Protein AF-A0A1U7VCH8-F1 (afdb_monomer_lite)

Secondary structure (DSSP, 8-state):
--TTS-HHHHHHHHHHHTT-S--HHHHHHTT-----B-TTT-S--B--HHIIIII-HHHHHHHHHHHHHTT-------HHHH--

InterPro domains:
  IPR026960 Reverse transcriptase zinc-binding domain [PF13966] (5-63)

Sequence (84 aa):
MIRGLIPRHSFILWMTVQKRLAITDSLLSWGIQVPYACVLCSTGAAETHIHLFFKCSYSKDIWGKLLKWINISKQLHHWEEEVV

pLDDT: mean 70.66, std 10.06, range [43.94, 85.5]

Foldseek 3Di:
DDPDDDVVRVVQVVCLLVLNNPWPVNCVVVVNPDQQADPQQPPSHGTGSQCVCPVRPNNVVVVVVVCVVVVHPDDDDGSVVVND

Organism: Nicotiana sylvestris (NCBI:txid4096)

Structure (mmCIF, N/CA/C/O backbone):
data_AF-A0A1U7VCH8-F1
#
_entry.id   AF-A0A1U7VCH8-F1
#
loop_
_atom_site.group_PDB
_atom_site.id
_atom_site.type_symbol
_atom_site.label_atom_id
_atom_site.label_alt_id
_atom_site.label_comp_id
_atom_site.label_asym_id
_atom_site.label_entity_id
_atom_site.label_seq_id
_atom_site.pdbx_PDB_ins_code
_atom_site.Cartn_x
_atom_site.Cartn_y
_atom_site.Cartn_z
_atom_site.occupancy
_atom_site.B_iso_or_equiv
_atom_site.auth_seq_id
_atom_site.auth_comp_id
_atom_site.auth_asym_id
_atom_site.auth_atom_id
_atom_site.pdbx_PDB_model_num
ATOM 1 N N . MET A 1 1 ? -23.760 1.962 -0.339 1.00 43.94 1 MET A N 1
ATOM 2 C CA . MET A 1 1 ? -23.364 2.758 -1.524 1.00 43.94 1 MET A CA 1
ATOM 3 C C . MET A 1 1 ? -22.509 3.925 -1.040 1.00 43.94 1 MET A C 1
ATOM 5 O O . MET A 1 1 ? -23.049 4.877 -0.495 1.00 43.94 1 MET A O 1
ATOM 9 N N . ILE A 1 2 ? -21.181 3.801 -1.114 1.00 51.78 2 ILE A N 1
ATOM 10 C CA . ILE A 1 2 ? -20.238 4.770 -0.531 1.00 51.78 2 ILE A CA 1
ATOM 11 C C . ILE A 1 2 ? -20.148 5.979 -1.475 1.00 51.78 2 ILE A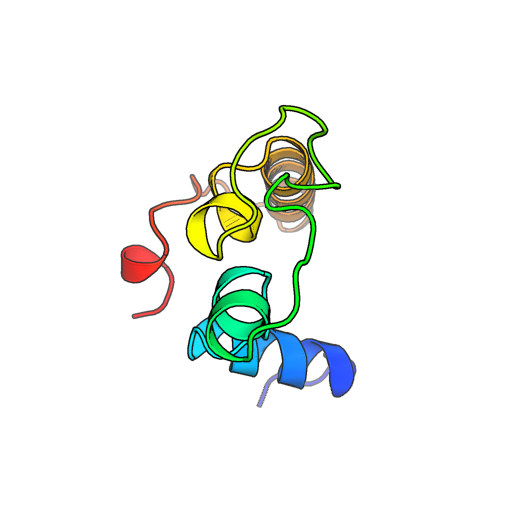 C 1
ATOM 13 O O . ILE A 1 2 ? -19.503 5.918 -2.519 1.00 51.78 2 ILE A O 1
ATOM 17 N N . ARG A 1 3 ? -20.874 7.053 -1.148 1.00 47.44 3 ARG A N 1
ATOM 18 C CA . ARG A 1 3 ? -20.882 8.325 -1.886 1.00 47.44 3 ARG A CA 1
ATOM 19 C C . ARG A 1 3 ? -19.612 9.112 -1.538 1.00 47.44 3 ARG A C 1
ATOM 21 O O . ARG A 1 3 ? -19.431 9.452 -0.377 1.00 47.44 3 ARG A O 1
ATOM 28 N N . GLY A 1 4 ? -18.754 9.399 -2.522 1.00 56.66 4 GLY A N 1
ATOM 29 C CA . GLY A 1 4 ? -17.604 10.308 -2.352 1.00 56.66 4 GLY A CA 1
ATOM 30 C C . GLY A 1 4 ? -16.256 9.805 -2.875 1.00 56.66 4 GLY A C 1
ATOM 31 O O . GLY A 1 4 ? -15.307 10.580 -2.935 1.00 56.66 4 GLY A O 1
ATOM 32 N N . LEU A 1 5 ? -16.147 8.545 -3.299 1.00 58.03 5 LEU A N 1
ATOM 33 C CA . LEU A 1 5 ? -14.938 8.073 -3.973 1.00 58.03 5 LEU A CA 1
ATOM 34 C C . LEU A 1 5 ? -14.989 8.480 -5.447 1.00 58.03 5 LEU A C 1
ATOM 36 O O . LEU A 1 5 ? -15.947 8.166 -6.154 1.00 58.03 5 LEU A O 1
ATOM 40 N N . ILE A 1 6 ? -13.950 9.176 -5.918 1.00 72.25 6 ILE A N 1
ATOM 41 C CA . ILE A 1 6 ? -13.748 9.423 -7.350 1.00 72.25 6 ILE A CA 1
ATOM 42 C C . ILE A 1 6 ? -13.831 8.050 -8.040 1.00 72.25 6 ILE A C 1
ATOM 44 O O . ILE A 1 6 ? -13.114 7.141 -7.610 1.00 72.25 6 ILE A O 1
ATOM 48 N N . PRO A 1 7 ? -14.656 7.864 -9.087 1.00 70.88 7 PRO A N 1
ATOM 49 C CA . PRO A 1 7 ? -14.903 6.549 -9.692 1.00 70.88 7 PRO A CA 1
ATOM 50 C C . PRO A 1 7 ? -13.620 5.791 -10.050 1.00 70.88 7 PRO A C 1
ATOM 52 O O . PRO A 1 7 ? -13.541 4.574 -9.906 1.00 70.88 7 PRO A O 1
ATOM 55 N N . ARG A 1 8 ? -12.574 6.533 -10.432 1.00 70.06 8 ARG A N 1
ATOM 56 C CA . ARG A 1 8 ? -11.229 6.011 -10.677 1.00 70.06 8 ARG A CA 1
ATOM 57 C C . ARG A 1 8 ? -10.613 5.344 -9.439 1.00 70.06 8 ARG A C 1
ATOM 59 O O . ARG A 1 8 ? -10.067 4.256 -9.565 1.00 70.06 8 ARG A O 1
ATOM 66 N N . HIS A 1 9 ? -10.707 5.950 -8.256 1.00 71.44 9 HIS A N 1
ATOM 67 C CA . HIS A 1 9 ? -10.188 5.364 -7.016 1.00 71.44 9 HIS A CA 1
ATOM 68 C C . HIS A 1 9 ? -11.004 4.151 -6.569 1.00 71.44 9 HIS A C 1
ATOM 70 O O . HIS A 1 9 ? -10.411 3.168 -6.141 1.00 71.44 9 HIS A O 1
ATOM 76 N N . SER A 1 10 ? -12.333 4.169 -6.729 1.00 73.06 10 SER A N 1
ATOM 77 C CA . SER A 1 10 ? -13.166 2.982 -6.478 1.00 73.06 10 SER A CA 1
ATOM 78 C C . SER A 1 10 ? -12.821 1.828 -7.411 1.00 73.06 10 SER A C 1
ATOM 80 O O . SER A 1 10 ? -12.746 0.690 -6.963 1.00 73.06 10 SER A O 1
ATOM 82 N N . PHE A 1 11 ? -12.582 2.113 -8.693 1.00 73.38 11 PHE A N 1
ATOM 83 C CA . PHE A 1 11 ? -12.184 1.102 -9.667 1.0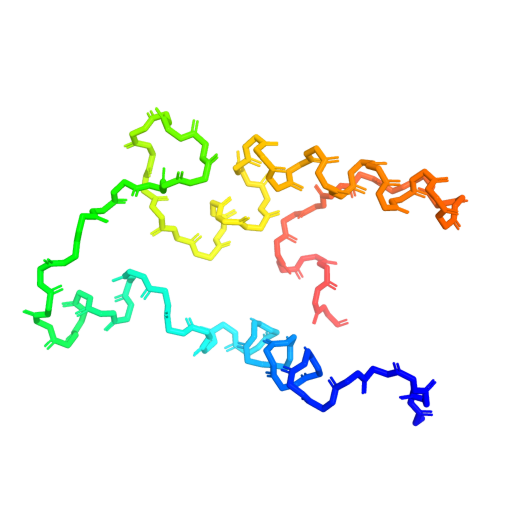0 73.38 11 PHE A CA 1
ATOM 84 C C . PHE A 1 11 ? -10.802 0.522 -9.353 1.00 73.38 11 PHE A C 1
ATOM 86 O O . PHE A 1 11 ? -10.636 -0.694 -9.371 1.00 73.38 11 PHE A O 1
ATOM 93 N N . ILE A 1 12 ? -9.830 1.373 -9.003 1.00 73.56 12 ILE A N 1
ATOM 94 C CA . ILE A 1 12 ? -8.500 0.930 -8.565 1.00 73.56 12 ILE A CA 1
ATOM 95 C C . ILE A 1 12 ? -8.621 0.073 -7.307 1.00 73.56 12 ILE A C 1
ATOM 97 O O . ILE A 1 12 ? -8.098 -1.030 -7.297 1.00 73.56 12 ILE A O 1
ATOM 101 N N . LEU A 1 13 ? -9.358 0.525 -6.288 1.00 72.75 13 LEU A N 1
ATOM 102 C CA . LEU A 1 13 ? -9.565 -0.230 -5.052 1.00 72.75 13 LEU A CA 1
ATOM 103 C C . LEU A 1 13 ? 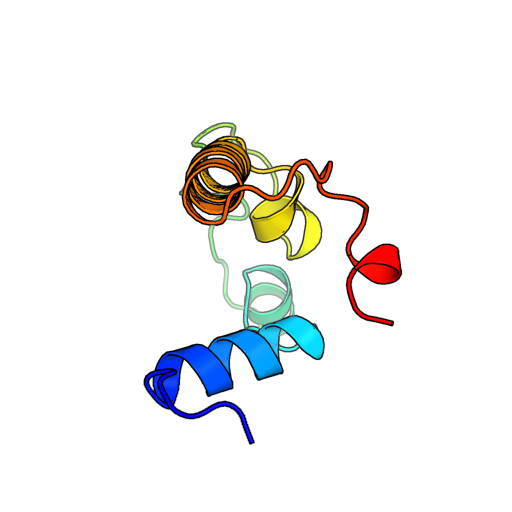-10.219 -1.589 -5.324 1.00 72.75 13 LEU A C 1
ATOM 105 O O . LEU A 1 13 ? -9.768 -2.598 -4.795 1.00 72.75 13 LEU A O 1
ATOM 109 N N . TRP A 1 14 ? -11.241 -1.629 -6.178 1.00 74.62 14 TRP A N 1
ATOM 110 C CA . TRP A 1 14 ? -11.906 -2.867 -6.580 1.00 74.62 14 TRP A CA 1
ATOM 111 C C . TRP A 1 14 ? -10.959 -3.821 -7.321 1.00 74.62 14 TRP A C 1
ATOM 113 O O . TRP A 1 14 ? -10.911 -5.010 -7.012 1.00 74.62 14 TRP A O 1
ATOM 123 N N . MET A 1 15 ? -10.150 -3.306 -8.249 1.00 71.44 15 MET A N 1
ATOM 124 C CA . MET A 1 15 ? -9.111 -4.082 -8.932 1.00 71.44 15 MET A CA 1
ATOM 125 C C . MET A 1 15 ? -8.050 -4.595 -7.957 1.00 71.44 15 MET A C 1
ATOM 127 O O . MET A 1 15 ? -7.607 -5.737 -8.089 1.00 71.44 15 MET A O 1
ATOM 131 N N . THR A 1 16 ? -7.662 -3.788 -6.967 1.00 72.12 16 THR A N 1
ATOM 132 C CA . THR A 1 16 ? -6.750 -4.211 -5.906 1.00 72.12 16 THR A CA 1
ATOM 133 C C . THR A 1 16 ? -7.365 -5.345 -5.104 1.00 72.12 16 THR A C 1
ATOM 135 O O . THR A 1 16 ? -6.731 -6.386 -5.020 1.00 72.12 16 THR A O 1
ATOM 138 N N . VAL A 1 17 ? -8.607 -5.191 -4.613 1.00 71.56 17 VAL A N 1
ATOM 139 C CA . VAL A 1 17 ? -9.379 -6.210 -3.864 1.00 71.56 17 VAL A CA 1
ATOM 140 C C . VAL A 1 17 ? -9.401 -7.554 -4.598 1.00 71.56 17 VAL A C 1
ATOM 142 O O . VAL A 1 17 ? -9.199 -8.607 -4.001 1.00 71.56 17 VAL A O 1
ATOM 145 N N . GLN A 1 18 ? -9.557 -7.519 -5.918 1.00 69.81 18 GLN A N 1
ATOM 146 C CA . GLN A 1 18 ? -9.574 -8.711 -6.764 1.00 69.81 18 GLN A CA 1
ATOM 147 C C . GLN A 1 18 ? -8.175 -9.290 -7.062 1.00 69.81 18 GLN A C 1
ATOM 149 O O . GLN A 1 18 ? -8.069 -10.238 -7.833 1.00 69.81 18 GLN A O 1
ATOM 154 N N . LYS A 1 19 ? -7.089 -8.721 -6.513 1.00 67.56 19 LYS A N 1
ATOM 155 C CA . LYS A 1 19 ? -5.687 -9.001 -6.893 1.00 67.56 19 LYS A CA 1
ATOM 156 C C . LYS A 1 19 ? -5.436 -8.835 -8.408 1.00 67.56 19 LYS A C 1
ATOM 158 O O . LYS A 1 19 ? -4.501 -9.402 -8.960 1.00 67.56 19 LYS A O 1
ATOM 163 N N . ARG A 1 20 ? -6.274 -8.047 -9.096 1.00 66.69 20 ARG A N 1
ATOM 164 C CA . ARG A 1 20 ? -6.242 -7.820 -10.555 1.00 66.69 20 ARG A CA 1
ATOM 165 C C . ARG A 1 20 ? -5.586 -6.505 -10.952 1.00 66.69 20 ARG A C 1
ATOM 167 O O . ARG A 1 20 ? -5.516 -6.206 -12.142 1.00 66.69 20 ARG A O 1
ATOM 174 N N . LEU A 1 21 ? -5.130 -5.698 -9.991 1.00 66.06 21 LEU A N 1
ATOM 175 C CA . LEU A 1 21 ? -4.336 -4.514 -10.306 1.00 66.06 21 LEU A CA 1
ATOM 176 C C . LEU A 1 21 ? -3.090 -4.976 -11.071 1.00 66.06 21 LEU A C 1
ATOM 178 O O . LEU A 1 21 ? -2.344 -5.815 -10.564 1.00 66.06 21 LEU A O 1
ATOM 182 N N . ALA A 1 22 ? -2.916 -4.472 -12.293 1.00 58.44 22 ALA A N 1
ATOM 183 C CA . ALA A 1 22 ? -1.795 -4.808 -13.159 1.00 58.44 22 ALA A CA 1
ATOM 184 C C . ALA A 1 22 ? -0.504 -4.220 -12.573 1.00 58.44 22 ALA A C 1
ATOM 186 O O . ALA A 1 22 ? -0.096 -3.113 -12.909 1.00 58.44 22 ALA A O 1
ATOM 187 N N . ILE A 1 23 ? 0.079 -4.952 -11.631 1.00 65.94 23 ILE A N 1
ATOM 188 C CA . ILE A 1 23 ? 1.401 -4.707 -11.057 1.00 65.94 23 ILE A CA 1
ATOM 189 C C . ILE A 1 23 ? 2.424 -5.492 -11.897 1.00 65.94 23 ILE A C 1
ATOM 191 O O . ILE A 1 23 ? 2.042 -6.336 -12.714 1.00 65.94 23 ILE A O 1
ATOM 195 N N . THR A 1 24 ? 3.711 -5.209 -11.727 1.00 56.81 24 THR A N 1
ATOM 196 C CA . THR A 1 24 ? 4.872 -5.918 -12.307 1.00 56.81 24 THR A CA 1
ATOM 197 C C . THR A 1 24 ? 4.682 -7.428 -12.491 1.00 56.81 24 THR A C 1
ATOM 199 O O . THR A 1 24 ? 5.027 -7.924 -13.556 1.00 56.81 24 THR A O 1
ATOM 202 N N . ASP A 1 25 ? 4.058 -8.157 -11.558 1.00 56.97 25 ASP A N 1
ATOM 203 C CA . ASP A 1 25 ? 3.749 -9.595 -11.712 1.00 56.97 25 ASP A CA 1
ATOM 204 C C . ASP A 1 25 ? 2.885 -9.923 -12.952 1.00 56.97 25 ASP A C 1
ATOM 206 O O . ASP A 1 25 ? 3.102 -10.922 -13.638 1.00 56.97 25 ASP A O 1
ATOM 210 N N . SER A 1 26 ? 1.905 -9.073 -13.277 1.00 58.06 26 SER A N 1
ATOM 211 C CA . SER A 1 26 ? 1.053 -9.229 -14.468 1.00 58.06 26 SER A CA 1
ATOM 212 C C . SER A 1 26 ? 1.749 -8.758 -15.745 1.00 58.06 26 SER A C 1
ATOM 214 O O . SER A 1 26 ? 1.573 -9.370 -16.793 1.00 58.06 26 SER A O 1
ATOM 216 N N . LEU A 1 27 ? 2.565 -7.700 -15.668 1.00 60.41 27 LEU A N 1
ATOM 217 C CA . LEU A 1 27 ? 3.364 -7.234 -16.810 1.00 60.41 27 LEU A CA 1
ATOM 218 C C . LEU A 1 27 ? 4.442 -8.260 -17.198 1.00 60.41 27 LEU A C 1
ATOM 220 O O . LEU A 1 27 ? 4.661 -8.495 -18.385 1.00 60.41 27 LEU A O 1
ATOM 224 N N . LEU A 1 28 ? 5.040 -8.931 -16.210 1.00 59.06 28 LEU A N 1
ATOM 225 C CA . LEU A 1 28 ? 5.990 -10.022 -16.418 1.00 59.06 28 LEU A CA 1
ATOM 226 C C . LEU A 1 28 ? 5.329 -11.249 -17.054 1.00 59.06 28 LEU A C 1
ATOM 228 O O . LEU A 1 28 ? 5.909 -11.829 -17.971 1.00 59.06 28 LEU A O 1
ATOM 232 N N . SER A 1 29 ? 4.108 -11.619 -16.643 1.00 58.75 29 SER A N 1
ATOM 233 C CA . SER A 1 29 ? 3.382 -12.727 -17.291 1.00 58.75 29 SER A CA 1
ATOM 234 C C . SER A 1 29 ? 2.975 -12.410 -18.736 1.00 58.75 29 SER A C 1
ATOM 236 O O . SER A 1 29 ? 2.812 -13.320 -19.545 1.00 58.75 29 SER A O 1
ATOM 238 N N . TRP A 1 30 ? 2.887 -11.122 -19.084 1.00 61.50 30 TRP A N 1
ATOM 239 C CA . TRP A 1 30 ? 2.660 -10.634 -20.448 1.00 61.50 30 TRP A CA 1
ATOM 240 C C . TRP A 1 30 ? 3.962 -10.466 -21.254 1.00 61.50 30 TRP A C 1
ATOM 242 O O . TRP A 1 30 ? 3.922 -10.010 -22.395 1.00 61.50 30 TRP A O 1
ATOM 252 N N . GLY A 1 31 ? 5.120 -10.835 -20.690 1.00 60.84 31 GLY A N 1
ATOM 253 C CA . GLY A 1 31 ? 6.423 -10.766 -21.361 1.00 60.84 31 GLY A CA 1
ATOM 254 C C . GLY A 1 31 ? 7.050 -9.368 -21.400 1.00 60.84 31 GLY A C 1
ATOM 255 O O . GLY A 1 31 ? 8.058 -9.168 -22.077 1.00 60.84 31 GLY A O 1
ATOM 256 N N . ILE A 1 32 ? 6.490 -8.397 -20.674 1.00 62.56 32 ILE A N 1
ATOM 257 C CA . ILE A 1 32 ? 7.009 -7.030 -20.603 1.00 62.56 32 ILE A CA 1
ATOM 258 C C . ILE A 1 32 ? 8.066 -6.978 -19.492 1.00 62.56 32 ILE A C 1
ATOM 260 O O . ILE A 1 32 ? 7.765 -7.159 -18.313 1.00 62.56 32 ILE A O 1
ATOM 264 N N . GLN A 1 33 ? 9.320 -6.732 -19.879 1.00 56.53 33 GLN A N 1
ATOM 265 C CA . GLN A 1 33 ? 10.460 -6.580 -18.969 1.00 56.53 33 GLN A CA 1
ATOM 266 C C . GLN A 1 33 ? 10.359 -5.246 -18.215 1.00 56.53 33 GLN A C 1
ATOM 268 O O . GLN A 1 33 ? 10.937 -4.238 -18.619 1.00 56.53 33 GLN A O 1
ATOM 273 N N . VAL A 1 34 ? 9.583 -5.220 -17.135 1.00 63.94 34 VAL A N 1
ATOM 274 C CA . VAL A 1 34 ? 9.510 -4.074 -16.220 1.00 63.94 34 VAL A CA 1
ATOM 275 C C . VAL A 1 34 ? 10.521 -4.293 -15.093 1.00 63.94 34 VAL A C 1
ATOM 277 O O . VAL A 1 34 ? 10.661 -5.432 -14.636 1.00 63.94 34 VAL A O 1
ATOM 280 N N . PRO A 1 35 ? 11.239 -3.252 -14.624 1.00 60.72 35 PRO A N 1
ATOM 281 C CA . PRO A 1 35 ? 12.083 -3.370 -13.443 1.00 60.72 35 PRO A CA 1
ATOM 282 C C . PRO A 1 35 ? 11.284 -3.979 -12.288 1.00 60.72 35 PRO A C 1
ATOM 284 O O . PRO A 1 35 ? 10.277 -3.435 -11.852 1.00 60.72 35 PRO A O 1
ATOM 287 N N . TYR A 1 36 ? 11.756 -5.124 -11.796 1.00 68.25 36 TYR A N 1
ATOM 288 C CA . TYR A 1 36 ? 11.135 -5.859 -10.694 1.00 68.25 36 TYR A CA 1
ATOM 289 C C . TYR A 1 36 ? 11.190 -5.077 -9.374 1.00 68.25 36 TYR A C 1
ATOM 291 O O . TYR A 1 36 ? 10.528 -5.448 -8.418 1.00 68.25 36 TYR A O 1
ATOM 299 N N . ALA A 1 37 ? 11.978 -4.002 -9.296 1.00 75.88 37 ALA A N 1
ATOM 300 C CA . ALA A 1 37 ? 12.162 -3.214 -8.089 1.00 75.88 37 ALA A CA 1
ATOM 301 C C . ALA A 1 37 ? 11.032 -2.194 -7.874 1.00 75.88 37 ALA A C 1
ATOM 303 O O . ALA A 1 37 ? 10.716 -1.404 -8.759 1.00 75.88 37 ALA A O 1
ATOM 304 N N . CYS A 1 38 ? 10.501 -2.155 -6.654 1.00 76.94 38 CYS A N 1
ATOM 305 C CA . CYS A 1 38 ? 9.536 -1.164 -6.198 1.00 76.94 38 CYS A CA 1
ATOM 306 C C . CYS A 1 38 ? 10.133 0.246 -6.248 1.00 76.94 38 CYS A C 1
ATOM 308 O O . CYS A 1 38 ? 11.065 0.580 -5.507 1.00 76.94 38 CYS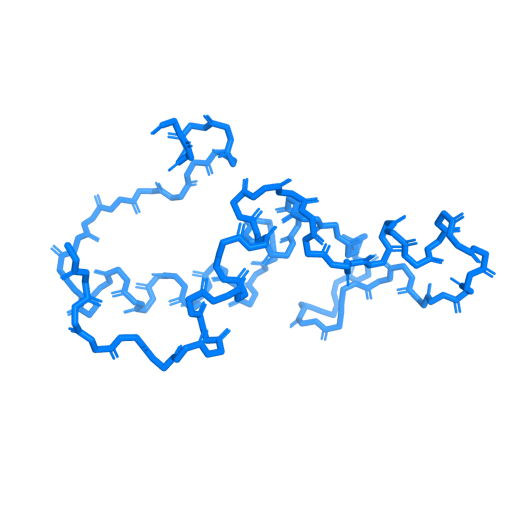 A O 1
ATOM 310 N 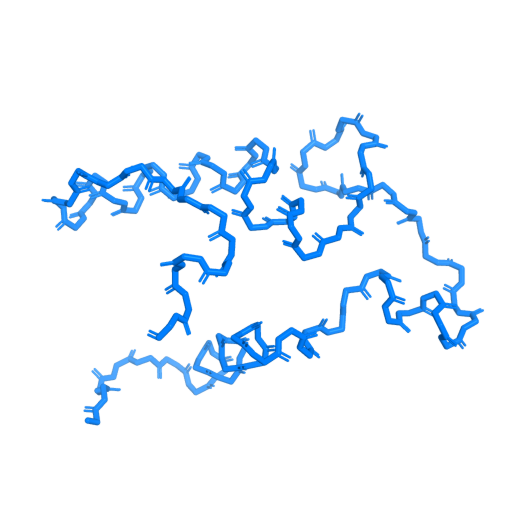N . VAL A 1 39 ? 9.540 1.093 -7.088 1.00 78.56 39 VAL A N 1
ATOM 311 C CA . VAL A 1 39 ? 9.954 2.492 -7.278 1.00 78.56 39 VAL A CA 1
ATOM 312 C C . VAL A 1 39 ? 9.593 3.397 -6.098 1.00 78.56 39 VAL A C 1
ATOM 314 O O . VAL A 1 39 ? 10.135 4.490 -5.975 1.00 78.56 39 VAL A O 1
ATOM 317 N N . LEU A 1 40 ? 8.679 2.959 -5.225 1.00 77.62 40 LEU A N 1
ATOM 318 C CA . LEU A 1 40 ? 8.175 3.779 -4.119 1.00 77.62 40 LEU A CA 1
ATOM 319 C C . LEU A 1 40 ? 9.081 3.752 -2.889 1.00 77.62 40 LEU A C 1
ATOM 321 O O . LEU A 1 40 ? 9.214 4.763 -2.205 1.00 77.62 40 LEU A O 1
ATOM 325 N N . CYS A 1 41 ? 9.682 2.603 -2.578 1.00 79.00 41 CYS A N 1
ATOM 326 C CA . CYS A 1 41 ? 10.545 2.463 -1.406 1.00 79.00 41 CYS A CA 1
ATOM 327 C C . CYS A 1 41 ? 12.038 2.478 -1.739 1.00 79.00 41 CYS A C 1
ATOM 329 O O . CYS A 1 41 ? 12.843 2.557 -0.815 1.00 79.00 41 CYS A O 1
ATOM 331 N N . SER A 1 42 ? 12.418 2.379 -3.019 1.00 77.06 42 SER A N 1
ATOM 332 C CA . SER A 1 42 ? 13.816 2.384 -3.488 1.00 77.06 42 SER A CA 1
ATOM 333 C C . SER A 1 42 ? 14.731 1.366 -2.789 1.00 77.06 42 SER A C 1
ATOM 335 O O . SER A 1 42 ? 15.950 1.496 -2.814 1.00 77.06 42 SER A O 1
ATOM 337 N N . THR A 1 43 ? 14.162 0.327 -2.170 1.00 75.06 43 THR A N 1
ATOM 338 C CA . THR A 1 43 ? 14.909 -0.709 -1.435 1.00 75.06 43 THR A CA 1
ATOM 339 C C . THR A 1 43 ? 15.361 -1.868 -2.326 1.00 75.06 43 THR A C 1
ATOM 341 O O . THR A 1 43 ? 15.959 -2.818 -1.830 1.00 75.06 43 THR A O 1
ATOM 344 N N . GLY A 1 44 ? 15.041 -1.835 -3.625 1.00 72.56 44 GLY A N 1
ATOM 345 C CA . GLY A 1 44 ? 15.316 -2.937 -4.555 1.00 72.56 44 GLY A CA 1
ATOM 346 C C . GLY A 1 44 ? 14.420 -4.167 -4.358 1.00 72.56 44 GLY A C 1
ATOM 347 O O . GLY A 1 44 ? 14.639 -5.191 -4.998 1.00 72.56 44 GLY A O 1
ATOM 348 N N . ALA A 1 45 ? 13.416 -4.089 -3.479 1.00 77.12 45 ALA A N 1
ATOM 349 C CA . ALA A 1 45 ? 12.465 -5.171 -3.257 1.00 77.12 45 ALA A CA 1
ATOM 350 C C . ALA A 1 45 ? 11.522 -5.347 -4.451 1.00 77.12 45 ALA A C 1
ATOM 352 O O . ALA A 1 45 ? 11.147 -4.369 -5.092 1.00 77.12 45 ALA A O 1
ATOM 353 N N . ALA A 1 46 ? 11.096 -6.588 -4.679 1.00 74.44 46 ALA A N 1
ATOM 354 C CA . ALA A 1 46 ? 10.090 -6.949 -5.667 1.00 74.44 46 ALA A CA 1
ATOM 355 C C . ALA A 1 46 ? 8.826 -6.084 -5.543 1.00 74.44 46 ALA A C 1
ATOM 357 O O . ALA A 1 46 ? 8.146 -6.137 -4.511 1.00 74.44 46 ALA A O 1
ATOM 358 N N . GLU A 1 47 ? 8.472 -5.331 -6.579 1.00 74.88 47 GLU A N 1
ATOM 359 C CA . GLU A 1 47 ? 7.137 -4.768 -6.686 1.00 74.88 47 GLU A CA 1
ATOM 360 C C . GLU A 1 47 ? 6.168 -5.942 -6.877 1.00 74.88 47 GLU A C 1
ATOM 362 O O . GLU A 1 47 ? 6.230 -6.689 -7.844 1.00 74.88 47 GLU A O 1
ATOM 367 N N . THR A 1 48 ? 5.338 -6.178 -5.871 1.00 75.00 48 THR A N 1
ATOM 368 C CA . THR A 1 48 ? 4.303 -7.218 -5.829 1.00 75.00 48 THR A CA 1
ATOM 369 C C . THR A 1 48 ? 3.110 -6.609 -5.106 1.00 75.00 48 THR A C 1
ATOM 371 O O . THR A 1 48 ? 3.290 -5.653 -4.348 1.00 75.00 48 THR A O 1
ATOM 374 N N . HIS A 1 49 ? 1.901 -7.156 -5.256 1.00 73.19 49 HIS A N 1
ATOM 375 C CA . HIS A 1 49 ? 0.728 -6.681 -4.490 1.00 73.19 49 HIS A CA 1
ATOM 376 C C . HIS A 1 49 ? 1.010 -6.624 -2.982 1.00 73.19 49 HIS A C 1
ATOM 378 O O . HIS A 1 49 ? 0.762 -5.617 -2.321 1.00 73.19 49 HIS A O 1
ATOM 384 N N . ILE A 1 50 ? 1.613 -7.683 -2.443 1.00 74.75 50 ILE A N 1
ATOM 385 C CA . ILE A 1 50 ? 1.940 -7.781 -1.016 1.00 74.75 50 ILE A CA 1
ATOM 386 C C . ILE A 1 50 ? 2.948 -6.698 -0.623 1.00 74.75 50 ILE A C 1
ATOM 388 O O . ILE A 1 50 ? 2.803 -6.051 0.418 1.00 74.75 50 ILE A O 1
ATOM 392 N N . HIS A 1 51 ? 3.976 -6.487 -1.447 1.00 79.69 51 HIS A N 1
ATOM 393 C CA . HIS A 1 51 ? 4.960 -5.457 -1.174 1.00 79.69 51 HIS A CA 1
ATOM 394 C C . HIS A 1 51 ? 4.352 -4.060 -1.272 1.00 79.69 51 HIS A C 1
ATOM 396 O O . HIS A 1 51 ? 4.437 -3.314 -0.303 1.00 79.69 51 HIS A O 1
ATOM 402 N N . LEU A 1 52 ? 3.679 -3.732 -2.373 1.00 78.81 52 LEU A N 1
ATOM 403 C CA . LEU A 1 52 ? 3.135 -2.406 -2.639 1.00 78.81 52 LEU A CA 1
ATOM 404 C C . LEU A 1 52 ? 2.172 -1.943 -1.542 1.00 78.81 52 LEU A C 1
ATOM 406 O O . LEU A 1 52 ? 2.234 -0.783 -1.156 1.00 78.81 52 LEU A O 1
ATOM 410 N N . PHE A 1 53 ? 1.324 -2.823 -1.004 1.00 74.69 53 PHE A N 1
ATOM 411 C CA . PHE A 1 53 ? 0.331 -2.428 0.001 1.00 74.69 53 PHE A CA 1
ATOM 412 C C . PHE A 1 53 ? 0.801 -2.599 1.452 1.00 74.69 53 PHE A C 1
ATOM 414 O O . PHE A 1 53 ? 0.462 -1.749 2.276 1.00 74.69 53 PHE A O 1
ATOM 421 N N . PHE A 1 54 ? 1.602 -3.628 1.773 1.00 74.56 54 PHE A N 1
ATOM 422 C CA . PHE A 1 54 ? 1.904 -3.983 3.173 1.00 74.56 54 PHE A CA 1
ATOM 423 C C . PHE A 1 54 ? 3.378 -3.971 3.560 1.00 74.56 54 PHE A C 1
ATOM 425 O O . PHE A 1 54 ? 3.685 -3.743 4.730 1.00 74.56 54 PHE A O 1
ATOM 432 N N . LYS A 1 55 ? 4.310 -4.254 2.641 1.00 78.12 55 LYS A N 1
ATOM 433 C CA . LYS A 1 55 ? 5.747 -4.329 2.989 1.00 78.12 55 LYS A CA 1
ATOM 434 C C . LYS A 1 55 ? 6.541 -3.085 2.594 1.00 78.12 55 LYS A C 1
ATOM 436 O O . LYS A 1 55 ? 7.584 -2.836 3.190 1.00 78.12 55 LYS A O 1
ATOM 441 N N . CYS A 1 56 ? 6.051 -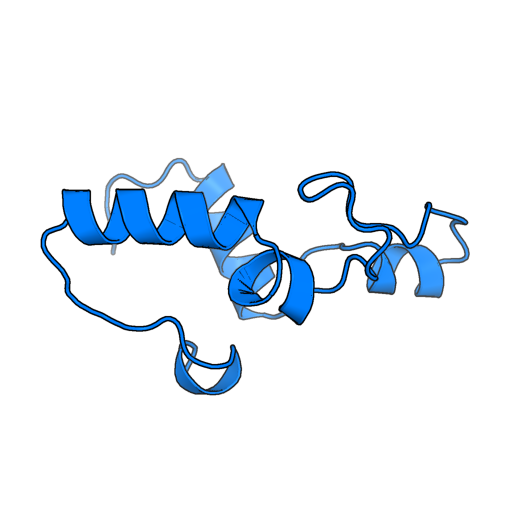2.310 1.635 1.00 84.38 56 CYS A N 1
ATOM 442 C CA . CYS A 1 56 ? 6.635 -1.063 1.169 1.00 84.38 56 CYS A CA 1
ATOM 443 C C . CYS A 1 56 ? 6.629 -0.033 2.305 1.00 84.38 56 CYS A C 1
ATOM 445 O O . CYS A 1 56 ? 5.576 0.269 2.872 1.00 84.38 56 CYS A O 1
ATOM 447 N N . SER A 1 57 ? 7.804 0.505 2.641 1.00 84.31 57 SER A N 1
ATOM 448 C CA . SER A 1 57 ? 7.961 1.535 3.678 1.00 84.31 57 SER A CA 1
ATOM 449 C C . SER A 1 57 ? 7.130 2.777 3.365 1.00 84.31 57 SER A C 1
ATOM 451 O O . SER A 1 57 ? 6.385 3.245 4.220 1.00 84.31 57 SER A O 1
ATOM 453 N N . TYR A 1 58 ? 7.166 3.232 2.112 1.00 84.62 58 TYR A N 1
ATOM 454 C CA . TYR A 1 58 ? 6.383 4.375 1.650 1.00 84.62 58 TYR A CA 1
ATOM 455 C C . TYR A 1 58 ? 4.876 4.174 1.869 1.00 84.62 58 TYR A C 1
ATOM 457 O O . TYR A 1 58 ? 4.183 5.049 2.388 1.00 84.62 58 TYR A O 1
ATOM 465 N N . SER A 1 59 ? 4.361 2.992 1.533 1.00 84.44 59 SER A N 1
ATOM 466 C CA . SER A 1 59 ? 2.943 2.679 1.715 1.00 84.44 59 SER A CA 1
ATOM 467 C C . SER A 1 59 ? 2.562 2.568 3.189 1.00 84.44 59 SER A C 1
ATOM 469 O O . SER A 1 59 ? 1.502 3.058 3.576 1.00 84.44 59 SER A O 1
ATOM 471 N N . LYS A 1 60 ? 3.431 1.995 4.036 1.00 83.56 60 LYS A N 1
ATOM 472 C CA . LYS A 1 60 ? 3.228 1.980 5.495 1.00 83.56 60 LYS A CA 1
ATOM 473 C C . LYS A 1 60 ? 3.127 3.390 6.071 1.00 83.56 60 LYS A C 1
ATOM 475 O O . LYS A 1 60 ? 2.257 3.632 6.905 1.00 83.56 60 LYS A O 1
ATOM 480 N N . ASP A 1 61 ? 3.955 4.320 5.605 1.00 85.38 61 ASP A N 1
ATOM 481 C CA . ASP A 1 61 ? 3.912 5.713 6.057 1.00 85.38 61 ASP A CA 1
ATOM 482 C C . ASP A 1 61 ? 2.594 6.399 5.676 1.00 85.38 61 ASP A C 1
ATOM 484 O O . ASP A 1 61 ? 2.021 7.140 6.480 1.00 85.38 61 ASP A O 1
ATOM 488 N N . ILE A 1 62 ? 2.085 6.142 4.465 1.00 85.19 62 ILE A N 1
ATOM 489 C CA . ILE A 1 62 ? 0.779 6.652 4.024 1.00 85.19 62 ILE A CA 1
ATOM 490 C C . ILE A 1 62 ? -0.334 6.082 4.896 1.00 85.19 62 ILE A C 1
ATOM 492 O O . ILE A 1 62 ? -1.147 6.846 5.416 1.00 85.19 62 ILE A O 1
ATOM 496 N N . TRP A 1 63 ? -0.364 4.764 5.088 1.00 82.69 63 TRP A N 1
ATOM 497 C CA . TRP A 1 63 ? -1.374 4.122 5.919 1.00 82.69 63 TRP A CA 1
ATOM 498 C C . TRP A 1 63 ? -1.328 4.608 7.363 1.00 82.69 63 TRP A C 1
ATOM 500 O O . TRP A 1 63 ? -2.376 4.909 7.922 1.00 82.69 63 TRP A O 1
ATOM 510 N N . GLY A 1 64 ? -0.142 4.762 7.956 1.00 82.44 64 GLY A N 1
ATOM 511 C CA . GLY A 1 64 ? 0.006 5.298 9.308 1.00 82.44 64 GLY A CA 1
ATOM 512 C C . GLY A 1 64 ? -0.554 6.716 9.438 1.00 82.44 64 GLY A C 1
ATOM 513 O O . GLY A 1 64 ? -1.278 7.017 10.389 1.00 82.44 64 GLY A O 1
ATOM 514 N N . LYS A 1 65 ? -0.291 7.583 8.452 1.00 84.88 65 LYS A N 1
ATOM 515 C CA . LYS A 1 65 ? -0.868 8.937 8.398 1.00 84.88 65 LYS A CA 1
ATOM 516 C C . LYS A 1 65 ? -2.385 8.903 8.218 1.00 84.88 65 LYS A C 1
ATOM 518 O O . LYS A 1 65 ? -3.086 9.636 8.910 1.00 84.88 65 LYS A O 1
ATOM 523 N N . LEU A 1 66 ? -2.889 8.052 7.324 1.00 83.12 66 LEU A N 1
ATOM 524 C CA . LEU A 1 66 ? -4.316 7.920 7.037 1.00 83.12 66 LEU A CA 1
ATOM 525 C C . LEU A 1 66 ? -5.084 7.391 8.253 1.00 83.12 66 LEU A C 1
ATOM 527 O O . LEU A 1 66 ? -6.068 7.999 8.655 1.00 83.12 66 LEU A O 1
ATOM 531 N N . LEU A 1 67 ? -4.601 6.311 8.873 1.00 82.81 67 LEU A N 1
ATOM 532 C CA . LEU A 1 67 ? -5.169 5.701 10.078 1.00 82.81 67 LEU A CA 1
ATOM 533 C C . LEU A 1 67 ? -5.209 6.689 11.246 1.00 82.81 67 LEU A C 1
ATOM 535 O O . LEU A 1 67 ? -6.231 6.812 11.920 1.00 82.81 67 LEU A O 1
ATOM 539 N N . LYS A 1 68 ? -4.135 7.468 11.427 1.00 84.50 68 LYS A N 1
ATOM 540 C CA . LYS A 1 68 ? -4.106 8.563 12.402 1.00 84.50 68 LYS A CA 1
ATOM 541 C C . LYS A 1 68 ? -5.133 9.648 12.072 1.00 84.50 68 LYS A C 1
ATOM 543 O O . LYS A 1 68 ? -5.774 10.164 12.981 1.00 84.50 68 LYS A O 1
ATOM 548 N N . TRP A 1 69 ? -5.307 9.989 10.796 1.00 84.12 69 TRP A N 1
ATOM 549 C CA . TRP A 1 69 ? -6.259 11.017 10.370 1.00 84.12 69 TRP A CA 1
ATOM 550 C C . TRP A 1 69 ? -7.718 10.602 10.594 1.00 84.12 69 TRP A C 1
ATOM 552 O O . TRP A 1 69 ? -8.525 11.423 11.021 1.00 84.12 69 TRP A O 1
ATOM 562 N N . ILE A 1 70 ? -8.040 9.325 10.380 1.00 85.50 70 ILE A N 1
ATOM 563 C CA . ILE A 1 70 ? -9.379 8.762 10.621 1.00 85.50 70 ILE A CA 1
ATOM 564 C C . ILE A 1 70 ? -9.575 8.251 12.060 1.00 85.50 70 ILE A C 1
ATOM 566 O O . ILE A 1 70 ? -10.615 7.678 12.367 1.00 85.50 70 ILE A O 1
ATOM 570 N N . ASN A 1 71 ? -8.590 8.470 12.941 1.00 83.81 71 ASN A N 1
ATOM 571 C CA . ASN A 1 71 ? -8.579 8.065 14.349 1.00 83.81 71 ASN A CA 1
ATOM 572 C C . ASN A 1 71 ? -8.836 6.560 14.584 1.00 83.81 71 ASN A C 1
ATOM 574 O O . ASN A 1 71 ? -9.493 6.171 15.548 1.00 83.81 71 ASN A O 1
ATOM 578 N N . ILE A 1 72 ? -8.312 5.707 13.698 1.00 82.38 72 ILE A N 1
ATOM 579 C CA . ILE A 1 72 ? -8.380 4.246 13.813 1.00 82.38 72 ILE A CA 1
ATOM 580 C C . ILE A 1 72 ? -6.986 3.721 14.156 1.00 82.38 72 ILE A C 1
ATOM 582 O O . ILE A 1 72 ? -6.043 3.891 13.388 1.00 82.38 72 ILE A O 1
ATOM 586 N N . SER A 1 73 ? -6.845 3.028 15.286 1.00 68.38 73 SER A N 1
ATOM 587 C CA . SER A 1 73 ? -5.609 2.333 15.655 1.00 68.38 73 SER A CA 1
ATOM 588 C C . SER A 1 73 ? -5.667 0.871 15.203 1.00 68.38 73 SER A C 1
ATOM 590 O O . SER A 1 73 ? -5.966 -0.019 15.999 1.00 68.38 73 SER A O 1
ATOM 592 N N . LYS A 1 74 ? -5.408 0.614 13.917 1.00 70.38 74 LYS A N 1
ATOM 593 C CA . LYS A 1 74 ? -5.280 -0.751 13.383 1.00 70.38 74 LYS A CA 1
ATOM 594 C C . LYS A 1 74 ? -3.851 -0.985 12.900 1.00 70.38 74 LYS A C 1
ATOM 596 O O . LYS A 1 74 ? -3.261 -0.113 12.269 1.00 70.38 74 LYS A O 1
ATOM 601 N N . GLN A 1 75 ? -3.293 -2.152 13.201 1.00 67.25 75 GLN A N 1
ATOM 602 C CA . GLN A 1 75 ? -2.093 -2.630 12.517 1.00 67.25 75 GLN A CA 1
ATOM 603 C C . GLN A 1 75 ? -2.514 -3.150 11.140 1.00 67.25 75 GLN A C 1
ATOM 605 O O . GLN A 1 75 ? -3.567 -3.769 11.021 1.00 67.25 75 GLN A O 1
ATOM 610 N N . LEU A 1 76 ? -1.736 -2.874 10.096 1.00 65.12 76 LEU A N 1
ATOM 611 C CA . LEU A 1 76 ? -2.013 -3.430 8.771 1.00 65.12 76 LEU A CA 1
ATOM 612 C C . LEU A 1 76 ? -1.628 -4.909 8.784 1.00 65.12 76 LEU A C 1
ATOM 614 O O . LEU A 1 76 ? -0.450 -5.234 8.961 1.00 65.12 76 LEU A O 1
ATOM 618 N N . HIS A 1 77 ? -2.613 -5.783 8.615 1.00 63.41 77 HIS A N 1
ATOM 619 C CA . HIS A 1 77 ? -2.403 -7.228 8.559 1.00 63.41 77 HIS A CA 1
ATOM 620 C C . HIS A 1 77 ? -2.146 -7.706 7.126 1.00 63.41 77 HIS A C 1
ATOM 622 O O . HIS A 1 77 ? -2.111 -6.908 6.193 1.00 63.41 77 HIS A O 1
ATOM 628 N N . HIS A 1 78 ? -1.888 -9.002 6.933 1.00 63.84 78 HIS A N 1
ATOM 629 C CA . HIS A 1 78 ? -1.724 -9.554 5.589 1.00 63.84 78 HIS A CA 1
ATOM 630 C C . HIS A 1 78 ? -2.991 -9.317 4.755 1.00 63.84 78 HIS A C 1
ATOM 632 O O . HIS A 1 78 ? -4.098 -9.302 5.284 1.00 63.84 78 HIS A O 1
ATOM 638 N N . TRP A 1 79 ? -2.827 -9.185 3.438 1.00 62.94 79 TRP A N 1
ATOM 639 C CA . TRP A 1 79 ? -3.921 -8.927 2.494 1.00 62.94 79 TRP A CA 1
ATOM 640 C C . TRP A 1 79 ? -5.167 -9.804 2.707 1.00 62.94 79 TRP A C 1
ATOM 642 O O . TRP A 1 79 ? -6.291 -9.337 2.572 1.00 62.94 79 TRP A O 1
ATOM 652 N N . GLU A 1 80 ? -4.967 -11.073 3.052 1.00 62.59 80 GLU A N 1
ATOM 653 C CA . GLU A 1 80 ? -6.039 -12.064 3.201 1.00 62.59 80 GLU A CA 1
ATOM 654 C C . GLU A 1 80 ? -6.875 -11.867 4.471 1.00 62.59 80 GLU A C 1
ATOM 656 O O . GLU A 1 80 ? -8.009 -12.320 4.518 1.00 62.59 80 GLU A O 1
ATOM 661 N N . GLU A 1 81 ? -6.358 -11.140 5.463 1.00 60.53 81 GLU A N 1
ATOM 662 C CA . GLU A 1 81 ? -7.072 -10.792 6.700 1.00 60.53 81 GLU A CA 1
ATOM 663 C C . GLU A 1 81 ? -7.833 -9.457 6.577 1.00 60.53 81 GLU A C 1
ATOM 665 O O . GLU A 1 81 ? -8.722 -9.160 7.372 1.00 60.53 81 GLU A O 1
ATOM 670 N N . GLU A 1 82 ? -7.482 -8.630 5.589 1.00 63.38 82 GLU A N 1
ATOM 671 C CA . GLU A 1 82 ? -8.046 -7.290 5.379 1.00 63.38 82 GLU A CA 1
ATOM 672 C C . GLU A 1 82 ? -9.223 -7.277 4.385 1.00 63.38 82 GLU A C 1
ATOM 674 O O . GLU A 1 82 ? -10.011 -6.334 4.393 1.00 63.38 82 GLU A O 1
ATOM 679 N N . VAL A 1 83 ? -9.331 -8.292 3.516 1.00 59.25 83 VAL A N 1
ATOM 680 C CA . VAL A 1 83 ? -10.210 -8.294 2.324 1.00 59.25 83 VAL A CA 1
ATOM 681 C C . VAL A 1 83 ? -11.340 -9.342 2.399 1.00 59.25 83 VAL A C 1
ATOM 683 O O . VAL A 1 83 ? -12.027 -9.573 1.406 1.00 59.25 83 VAL A O 1
ATOM 686 N N . VAL A 1 84 ? -11.550 -9.966 3.566 1.00 48.53 84 VAL A N 1
ATOM 687 C CA . VAL A 1 84 ? -12.664 -10.912 3.814 1.00 48.53 84 VAL A CA 1
ATOM 688 C C . VAL A 1 84 ? -14.023 -10.223 3.722 1.00 48.53 84 VAL A C 1
ATOM 690 O O . VAL A 1 84 ? -14.181 -9.139 4.329 1.00 48.53 84 VAL A O 1
#

Radius of gyration: 14.19 Å; chains: 1; bounding box: 39×24×37 Å